Protein AF-A0A5E4M587-F1 (afdb_monomer_lite)

Radius of gyration: 18.22 Å; chains: 1; bounding box: 44×30×47 Å

Sequence (160 aa):
MSRKLKFALDQGGTFTDTYARCPNGEVRVMKLLSVDLTNYLDAPREGIRTGNWKKYATERIYSTRGFKDLLHIGNKAHPKIFDFKIMILDVCEEVFEVDCHIINFKCEKCATCEDIQILKQIDEAALKSDLVLLKAKGFNSIAVALMHYYTYVEHEFTVG

Organism: NCBI:txid506608

Foldseek 3Di:
DFDAWDWDWDQDPQWIKIWIQARVRDIDIDIDGQDDVVVDDGRVVVSVVPRPCPVRDDLEEEEAPPCQCCLVVDDPDCVPVPDPDDDRDSSHPYYHHWHWDKDWDQDPVDRPDTDIDTPGDTPLVVLVVVVVVCVVVVDDDYHYDYPPCVVPVVRVVSND

Structure (mmCIF, N/CA/C/O backbone):
data_AF-A0A5E4M587-F1
#
_entry.id   AF-A0A5E4M587-F1
#
loop_
_atom_site.group_PDB
_atom_site.id
_atom_site.type_symbol
_atom_site.label_atom_id
_atom_site.label_alt_id
_atom_site.label_comp_id
_atom_site.label_asym_id
_atom_site.label_entity_id
_atom_site.label_seq_id
_atom_site.pdbx_PDB_ins_code
_atom_site.Cartn_x
_atom_site.Cartn_y
_atom_site.Cartn_z
_atom_site.occupancy
_atom_site.B_iso_or_equiv
_atom_site.auth_seq_id
_atom_site.auth_comp_id
_atom_site.auth_asym_id
_atom_site.auth_atom_id
_atom_site.pdbx_PDB_model_num
ATOM 1 N N . MET A 1 1 ? -18.449 -8.640 7.134 1.00 42.06 1 MET A N 1
ATOM 2 C CA . MET A 1 1 ? -17.029 -8.260 6.965 1.00 42.06 1 MET A CA 1
ATOM 3 C C . MET A 1 1 ? -16.786 -7.927 5.501 1.00 42.06 1 MET A C 1
ATOM 5 O O . MET A 1 1 ? -17.022 -8.793 4.668 1.00 42.06 1 MET A O 1
ATOM 9 N N . SER A 1 2 ? -16.373 -6.697 5.182 1.00 51.41 2 SER A N 1
ATOM 10 C CA . SER A 1 2 ? -15.929 -6.338 3.825 1.00 51.41 2 SER A CA 1
ATOM 11 C C . SER A 1 2 ? -14.589 -7.029 3.553 1.00 51.41 2 SER A C 1
ATOM 13 O O . SER A 1 2 ? -13.674 -6.915 4.369 1.00 51.41 2 SER A O 1
ATOM 15 N N . ARG A 1 3 ? -14.476 -7.819 2.478 1.00 62.72 3 ARG A N 1
ATOM 16 C CA . ARG A 1 3 ? -13.205 -8.463 2.103 1.00 62.72 3 ARG A CA 1
ATOM 17 C C . ARG A 1 3 ? -12.331 -7.437 1.371 1.00 62.72 3 ARG A C 1
ATOM 19 O O . ARG A 1 3 ? -12.844 -6.655 0.586 1.00 62.72 3 ARG A O 1
ATOM 26 N N . LYS A 1 4 ? -11.018 -7.428 1.610 1.00 69.19 4 LYS A N 1
ATOM 27 C CA . LYS A 1 4 ? -10.078 -6.566 0.868 1.00 69.19 4 LYS A CA 1
ATOM 28 C C . LYS A 1 4 ? -9.912 -7.062 -0.574 1.00 69.19 4 LYS A C 1
ATOM 30 O O . LYS A 1 4 ? -9.998 -8.270 -0.813 1.00 69.19 4 LYS A O 1
ATOM 35 N N . LEU A 1 5 ? -9.643 -6.147 -1.507 1.00 71.94 5 LEU A N 1
ATOM 36 C CA . LEU A 1 5 ? -9.166 -6.490 -2.847 1.00 71.94 5 LEU A CA 1
ATOM 37 C C . LEU A 1 5 ? -7.779 -7.132 -2.712 1.00 71.94 5 LEU A C 1
ATOM 39 O O . LEU A 1 5 ? -6.909 -6.577 -2.047 1.00 71.94 5 LEU A O 1
ATOM 43 N N . LYS A 1 6 ? -7.587 -8.317 -3.293 1.00 76.19 6 LYS A N 1
ATOM 44 C CA . LYS A 1 6 ? -6.303 -9.030 -3.276 1.00 76.19 6 LYS A CA 1
ATOM 45 C C . LYS A 1 6 ? -5.833 -9.280 -4.694 1.00 76.19 6 LYS A C 1
ATOM 47 O O . LYS A 1 6 ? -6.642 -9.710 -5.515 1.00 76.19 6 LYS A O 1
ATOM 52 N N . PHE A 1 7 ? -4.542 -9.092 -4.932 1.00 77.25 7 PHE A N 1
ATOM 53 C CA . PHE A 1 7 ? -3.899 -9.389 -6.204 1.00 77.25 7 PHE A CA 1
ATOM 54 C C . PHE A 1 7 ? -2.813 -10.444 -6.035 1.00 77.25 7 PHE A C 1
ATOM 56 O O . PHE A 1 7 ? -2.150 -10.500 -5.002 1.00 77.25 7 PHE A O 1
ATOM 63 N N . ALA A 1 8 ? -2.630 -11.251 -7.070 1.00 75.75 8 ALA A N 1
ATOM 64 C CA . ALA A 1 8 ? -1.422 -12.020 -7.302 1.00 75.75 8 ALA A CA 1
ATOM 65 C C . ALA A 1 8 ? -1.028 -11.834 -8.769 1.00 75.75 8 ALA A C 1
ATOM 67 O O . ALA A 1 8 ? -1.887 -11.878 -9.654 1.00 75.75 8 ALA A O 1
ATOM 68 N N . LEU A 1 9 ? 0.255 -11.581 -9.002 1.00 79.25 9 LEU A N 1
ATOM 69 C CA . LEU A 1 9 ? 0.839 -11.411 -10.325 1.00 79.25 9 LEU A CA 1
ATOM 70 C C . LEU A 1 9 ? 1.909 -12.482 -10.482 1.00 79.25 9 LEU A C 1
ATOM 72 O O . LEU A 1 9 ? 2.776 -12.602 -9.619 1.00 79.25 9 LEU A O 1
ATOM 76 N N . ASP A 1 10 ? 1.825 -13.245 -11.562 1.00 78.50 10 ASP A N 1
ATOM 77 C CA . ASP A 1 10 ? 2.803 -14.266 -11.918 1.00 78.50 10 ASP A CA 1
ATOM 78 C C . ASP A 1 10 ? 3.355 -13.944 -13.306 1.00 78.50 10 ASP A C 1
ATOM 80 O O . ASP A 1 10 ? 2.644 -14.026 -14.309 1.00 78.50 10 ASP A O 1
ATOM 84 N N . GLN A 1 11 ? 4.604 -13.487 -13.356 1.00 79.88 11 GLN A N 1
ATOM 85 C CA . GLN A 1 11 ? 5.271 -13.125 -14.599 1.00 79.88 11 GLN A CA 1
ATOM 86 C C . GLN A 1 11 ? 6.075 -14.320 -15.117 1.00 79.88 11 GLN A C 1
ATOM 88 O O . GLN A 1 11 ? 7.153 -14.626 -14.611 1.00 79.88 11 GLN A O 1
ATOM 93 N N . GLY A 1 12 ? 5.570 -14.964 -16.168 1.00 82.31 12 GLY A N 1
ATOM 94 C CA . GLY A 1 12 ? 6.272 -16.017 -16.895 1.00 82.31 12 GLY A CA 1
ATOM 95 C C . GLY A 1 12 ? 7.073 -15.492 -18.092 1.00 82.31 12 GLY A C 1
ATOM 96 O O . GLY A 1 12 ? 7.106 -14.296 -18.385 1.00 82.31 12 GLY A O 1
ATOM 97 N N . GLY A 1 13 ? 7.700 -16.412 -18.834 1.00 81.69 13 GLY A N 1
ATOM 98 C CA . GLY A 1 13 ? 8.491 -16.072 -20.027 1.00 81.69 13 GLY A CA 1
ATOM 99 C C . GLY A 1 13 ? 7.653 -15.607 -21.226 1.00 81.69 13 GLY A C 1
ATOM 100 O O . GLY A 1 13 ? 8.059 -14.700 -21.944 1.00 81.69 13 GLY A O 1
ATOM 101 N N . THR A 1 14 ? 6.476 -16.203 -21.436 1.00 89.56 14 THR A N 1
ATOM 102 C CA . THR A 1 14 ? 5.583 -15.867 -22.564 1.00 89.56 14 THR A CA 1
ATOM 103 C C . THR A 1 14 ? 4.359 -15.079 -22.124 1.00 89.56 14 THR A C 1
ATOM 105 O O . THR A 1 14 ? 3.908 -14.192 -22.848 1.00 89.56 14 THR A O 1
ATOM 108 N N . PHE A 1 15 ? 3.822 -15.396 -20.946 1.00 90.00 15 PHE A N 1
ATOM 109 C CA . PHE A 1 15 ? 2.632 -14.751 -20.416 1.00 90.00 15 PHE A CA 1
ATOM 110 C C . PHE A 1 15 ? 2.819 -14.304 -18.972 1.00 90.00 15 PHE A C 1
ATOM 112 O O . PHE A 1 15 ? 3.500 -14.973 -18.195 1.00 90.00 15 PHE A O 1
ATOM 119 N N . THR A 1 16 ? 2.139 -13.218 -18.627 1.00 83.56 16 THR A N 1
ATOM 120 C CA . THR A 1 16 ? 1.923 -12.767 -17.258 1.00 83.56 16 THR A CA 1
ATOM 121 C C . THR A 1 16 ? 0.472 -13.026 -16.887 1.00 83.56 16 THR A C 1
ATOM 123 O O . THR A 1 16 ? -0.446 -12.550 -17.562 1.00 83.56 16 THR A O 1
ATOM 126 N N . ASP A 1 17 ? 0.261 -13.762 -15.805 1.00 85.62 17 ASP A N 1
ATOM 127 C CA . ASP A 1 17 ? -1.051 -14.038 -15.242 1.00 85.62 17 ASP A CA 1
ATOM 128 C C . ASP A 1 17 ? -1.344 -13.055 -14.104 1.00 85.62 17 ASP A C 1
ATOM 130 O O . ASP A 1 17 ? -0.524 -12.818 -13.218 1.00 85.62 17 ASP A O 1
ATOM 134 N N . THR A 1 18 ? -2.532 -12.458 -14.123 1.00 82.50 18 THR A N 1
ATOM 135 C CA . THR A 1 18 ? -3.023 -11.606 -13.035 1.00 82.50 18 THR A CA 1
ATOM 136 C C . THR A 1 18 ? -4.273 -12.230 -12.449 1.00 82.50 18 THR A C 1
ATOM 138 O O . THR A 1 18 ? -5.263 -12.443 -13.149 1.00 82.50 18 THR A O 1
ATOM 141 N N . TYR A 1 19 ? -4.237 -12.486 -11.148 1.00 86.69 19 TYR A N 1
ATOM 142 C CA . TYR A 1 19 ? -5.364 -12.938 -10.348 1.00 86.69 19 TYR A CA 1
ATOM 143 C C . TYR A 1 19 ? -5.816 -11.804 -9.432 1.00 86.69 19 TYR A C 1
ATOM 145 O O . TYR A 1 19 ? -5.014 -11.244 -8.686 1.00 86.69 19 TYR A O 1
ATOM 153 N N . ALA A 1 20 ? -7.110 -11.500 -9.438 1.00 83.38 20 ALA A N 1
ATOM 154 C CA . ALA A 1 20 ? -7.720 -10.547 -8.527 1.00 83.38 20 ALA A CA 1
ATOM 155 C C . ALA A 1 20 ? -8.914 -11.185 -7.814 1.00 83.38 20 ALA A C 1
ATOM 157 O O . ALA A 1 20 ? -9.827 -11.714 -8.449 1.00 83.38 20 ALA A O 1
ATOM 158 N N . ARG A 1 21 ? -8.941 -11.093 -6.484 1.00 83.50 21 ARG A N 1
ATOM 159 C CA . ARG A 1 21 ? -10.131 -11.391 -5.681 1.00 83.50 21 ARG A CA 1
ATOM 160 C C . ARG A 1 21 ? -10.731 -10.084 -5.194 1.00 83.50 21 ARG A C 1
ATOM 162 O O . ARG A 1 21 ? -10.148 -9.416 -4.342 1.00 83.50 21 ARG A O 1
ATOM 169 N N . CYS A 1 22 ? -11.891 -9.737 -5.730 1.00 82.44 22 CYS A N 1
ATOM 170 C CA . CYS A 1 22 ? -12.601 -8.509 -5.422 1.00 82.44 22 CYS A CA 1
ATOM 171 C C . CYS A 1 22 ? -13.296 -8.573 -4.045 1.00 82.44 22 CYS A C 1
ATOM 173 O O . CYS A 1 22 ? -13.629 -9.661 -3.558 1.00 82.44 22 CYS A O 1
ATOM 175 N N . PRO A 1 23 ? -13.571 -7.412 -3.418 1.00 79.25 23 PRO A N 1
ATOM 176 C CA . PRO A 1 23 ? -14.260 -7.322 -2.126 1.00 79.25 23 PRO A CA 1
ATOM 177 C C . PRO A 1 23 ? -15.623 -8.019 -2.050 1.00 79.25 23 PRO A C 1
ATOM 179 O O . PRO A 1 23 ? -15.996 -8.562 -1.010 1.00 79.25 23 PRO A O 1
ATOM 182 N N . ASN A 1 24 ? -16.355 -8.042 -3.164 1.00 80.00 24 ASN A N 1
ATOM 183 C CA . ASN A 1 24 ? -17.643 -8.727 -3.312 1.00 80.00 24 ASN A CA 1
ATOM 184 C C . ASN A 1 24 ? -17.508 -10.260 -3.441 1.00 80.00 24 ASN A C 1
ATOM 186 O O . ASN A 1 24 ? -18.515 -10.950 -3.557 1.00 80.00 24 ASN A O 1
ATOM 190 N N . GLY A 1 25 ? -16.286 -10.802 -3.426 1.00 82.38 25 GLY A N 1
ATOM 191 C CA . GLY A 1 25 ? -16.005 -12.225 -3.623 1.00 82.38 25 GLY A CA 1
ATOM 192 C C . GLY A 1 25 ? -15.845 -12.642 -5.086 1.00 82.38 25 GLY A C 1
ATOM 193 O O . GLY A 1 25 ? -15.485 -13.791 -5.330 1.00 82.38 25 GLY A O 1
ATOM 194 N N . GLU A 1 26 ? -16.059 -11.731 -6.039 1.00 84.31 26 GLU A N 1
ATOM 195 C CA . GLU A 1 26 ? -15.815 -11.973 -7.460 1.00 84.31 26 GLU A CA 1
ATOM 196 C C . GLU A 1 26 ? -14.323 -12.240 -7.692 1.00 84.31 26 GLU A C 1
ATOM 198 O O . GLU A 1 26 ? -13.458 -11.571 -7.122 1.00 84.31 26 GLU A O 1
ATOM 203 N N . VAL A 1 27 ? -14.017 -13.236 -8.517 1.00 86.94 27 VAL A N 1
ATOM 204 C CA . VAL A 1 27 ? -12.648 -13.557 -8.917 1.00 86.94 27 VAL A CA 1
ATOM 205 C C . VAL A 1 27 ? -12.488 -13.191 -10.379 1.00 86.94 27 VAL A C 1
ATOM 207 O O . VAL A 1 27 ? -13.318 -13.557 -11.209 1.00 86.94 27 VAL A O 1
ATOM 210 N N . ARG A 1 28 ? -11.407 -12.483 -10.691 1.00 82.00 28 ARG A N 1
ATOM 211 C CA . ARG A 1 28 ? -11.026 -12.135 -12.055 1.00 82.00 28 ARG A CA 1
ATOM 212 C C . ARG A 1 28 ? -9.631 -12.651 -12.332 1.00 82.00 28 ARG A C 1
ATOM 214 O O . ARG A 1 28 ? -8.740 -12.513 -11.499 1.00 82.00 28 ARG A O 1
ATOM 221 N N . VAL A 1 29 ? -9.466 -13.237 -13.507 1.00 86.50 29 VAL A N 1
ATOM 222 C CA . VAL A 1 29 ? -8.180 -13.722 -13.998 1.00 86.50 29 VAL A CA 1
ATOM 223 C C . VAL A 1 29 ? -7.980 -13.159 -15.392 1.00 86.50 29 VAL A C 1
ATOM 225 O O . VAL A 1 29 ? -8.917 -13.133 -16.188 1.00 86.50 29 VAL A O 1
ATOM 228 N N . MET A 1 30 ? -6.773 -12.697 -15.677 1.00 84.06 30 MET A N 1
ATOM 229 C CA . MET A 1 30 ? -6.366 -12.289 -17.015 1.00 84.06 30 MET A CA 1
ATOM 230 C C . MET A 1 30 ? -4.977 -12.821 -17.319 1.00 84.06 30 MET A C 1
ATOM 232 O O . MET A 1 30 ? -4.180 -13.056 -16.411 1.00 84.06 30 MET A O 1
ATOM 236 N N . LYS A 1 31 ? -4.707 -12.961 -18.611 1.00 90.06 31 LYS A N 1
ATOM 237 C CA . LYS A 1 31 ? -3.423 -13.382 -19.143 1.00 90.06 31 LYS A CA 1
ATOM 238 C C . LYS A 1 31 ? -2.996 -12.366 -20.195 1.00 90.06 31 LYS A C 1
ATOM 240 O O . LYS A 1 31 ? -3.750 -12.101 -21.129 1.00 90.06 31 LYS A O 1
ATOM 245 N N . LEU A 1 32 ? -1.813 -11.795 -20.021 1.00 86.31 32 LEU A N 1
ATOM 246 C CA . LEU A 1 32 ? -1.197 -10.848 -20.948 1.00 86.31 32 LEU A CA 1
ATOM 247 C C . LEU A 1 32 ? 0.067 -11.472 -21.531 1.00 86.31 32 LEU A C 1
ATOM 249 O O . LEU A 1 32 ? 0.701 -12.288 -20.866 1.00 86.31 32 LEU A O 1
ATOM 253 N N . LEU A 1 33 ? 0.457 -11.100 -22.752 1.00 91.56 33 LEU A N 1
ATOM 254 C CA . LEU A 1 33 ? 1.801 -11.418 -23.245 1.00 91.56 33 LEU A CA 1
ATOM 255 C C . LEU A 1 33 ? 2.822 -10.741 -22.326 1.00 91.56 33 LEU A C 1
ATOM 257 O O . LEU A 1 33 ? 2.678 -9.551 -22.038 1.00 91.56 33 LEU A O 1
ATOM 261 N N . SER A 1 34 ? 3.849 -11.472 -21.884 1.00 87.12 34 SER A N 1
ATOM 262 C CA . SER A 1 34 ? 4.884 -10.927 -20.989 1.00 87.12 34 SER A CA 1
ATOM 263 C C . SER A 1 34 ? 5.618 -9.743 -21.613 1.00 87.12 34 SER A C 1
ATOM 265 O O . SER A 1 34 ? 6.061 -8.845 -20.899 1.00 87.12 34 SER A O 1
ATOM 267 N N . VAL A 1 35 ? 5.730 -9.736 -22.945 1.00 88.00 35 VAL A N 1
ATOM 268 C CA . VAL A 1 35 ? 6.344 -8.662 -23.725 1.00 88.00 35 VAL A CA 1
ATOM 269 C C . VAL A 1 35 ? 5.450 -8.339 -24.919 1.00 88.00 35 VAL A C 1
ATOM 271 O O . VAL A 1 35 ? 5.340 -9.131 -25.850 1.00 88.00 35 VAL A O 1
ATOM 274 N N . ASP A 1 36 ? 4.840 -7.157 -24.893 1.00 87.31 36 ASP A N 1
ATOM 275 C CA . ASP A 1 36 ? 4.108 -6.570 -26.018 1.00 87.31 36 ASP A CA 1
ATOM 276 C C . ASP A 1 36 ? 4.255 -5.042 -25.979 1.00 87.31 36 ASP A C 1
ATOM 278 O O . ASP A 1 36 ? 3.357 -4.293 -25.590 1.00 87.31 36 ASP A O 1
ATOM 282 N N . LEU A 1 37 ? 5.447 -4.584 -26.366 1.00 87.25 37 LEU A N 1
ATOM 283 C CA . LEU A 1 37 ? 5.839 -3.173 -26.297 1.00 87.25 37 LEU A CA 1
ATOM 284 C C . LEU A 1 37 ? 5.013 -2.259 -27.216 1.00 87.25 37 LEU A C 1
ATOM 286 O O . LEU A 1 37 ? 5.104 -1.039 -27.088 1.00 87.25 37 LEU A O 1
ATOM 290 N N . THR A 1 38 ? 4.239 -2.823 -28.148 1.00 88.75 38 THR A N 1
ATOM 291 C CA . THR A 1 38 ? 3.337 -2.059 -29.016 1.00 88.75 38 THR A CA 1
ATOM 292 C C . THR A 1 38 ? 2.083 -1.626 -28.263 1.00 88.75 38 THR A C 1
ATOM 294 O O . THR A 1 38 ? 1.574 -0.536 -28.518 1.00 88.75 38 THR A O 1
ATOM 297 N N . ASN A 1 39 ? 1.611 -2.445 -27.319 1.00 83.25 39 ASN A N 1
ATOM 298 C CA . ASN A 1 39 ? 0.373 -2.194 -26.586 1.00 83.25 39 ASN A CA 1
ATOM 299 C C . ASN A 1 39 ? 0.612 -1.663 -25.163 1.00 83.25 39 ASN A C 1
ATOM 301 O O . ASN A 1 39 ? -0.168 -0.837 -24.688 1.00 83.25 39 ASN A O 1
ATOM 305 N N . TYR A 1 40 ? 1.677 -2.093 -24.478 1.00 78.81 40 TYR A N 1
ATOM 306 C CA . TYR A 1 40 ? 1.966 -1.683 -23.100 1.00 78.81 40 TYR A CA 1
ATOM 307 C C . TYR A 1 40 ? 3.448 -1.831 -22.725 1.00 78.81 40 TYR A C 1
ATOM 309 O O . TYR A 1 40 ? 4.186 -2.647 -23.267 1.00 78.81 40 TYR A O 1
ATOM 317 N N . LEU A 1 41 ? 3.901 -1.026 -21.757 1.00 74.00 41 LEU A N 1
ATOM 318 C CA . LEU A 1 41 ? 5.308 -1.003 -21.329 1.00 74.00 41 LEU A CA 1
ATOM 319 C C . LEU A 1 41 ? 5.696 -2.185 -20.430 1.00 74.00 41 LEU A C 1
ATOM 321 O O . LEU A 1 41 ? 6.861 -2.570 -20.410 1.00 74.00 41 LEU A O 1
ATOM 325 N N . ASP A 1 42 ? 4.750 -2.715 -19.653 1.00 79.81 42 ASP A N 1
ATOM 326 C CA . ASP A 1 42 ? 4.999 -3.735 -18.632 1.00 79.81 42 ASP A CA 1
ATOM 327 C C . ASP A 1 42 ? 3.728 -4.554 -18.368 1.00 79.81 42 ASP A C 1
ATOM 329 O O . ASP A 1 42 ? 2.684 -3.989 -18.037 1.00 79.81 42 ASP A O 1
ATOM 333 N N . ALA A 1 43 ? 3.809 -5.878 -18.526 1.00 75.31 43 ALA A N 1
ATOM 334 C CA . ALA A 1 43 ? 2.653 -6.767 -18.424 1.00 75.31 43 ALA A CA 1
ATOM 335 C C . ALA A 1 43 ? 2.045 -6.840 -17.005 1.00 75.31 43 ALA A C 1
ATOM 337 O O . ALA A 1 43 ? 0.822 -6.773 -16.905 1.00 75.31 43 ALA A O 1
ATOM 338 N N . PRO A 1 44 ? 2.815 -6.917 -15.898 1.00 74.75 44 PRO A N 1
ATOM 339 C CA . PRO A 1 44 ? 2.256 -6.826 -14.543 1.00 74.75 44 PRO A CA 1
ATOM 340 C C . PRO A 1 44 ? 1.466 -5.533 -14.285 1.00 74.75 44 PRO A C 1
ATOM 342 O O . PRO A 1 44 ? 0.342 -5.572 -13.776 1.00 74.75 44 PRO A O 1
ATOM 345 N N . ARG A 1 45 ? 2.023 -4.376 -14.668 1.00 75.00 45 ARG A N 1
ATOM 346 C CA . ARG A 1 45 ? 1.350 -3.075 -14.527 1.00 75.00 45 ARG A CA 1
ATOM 347 C C . ARG A 1 45 ? 0.125 -2.960 -15.417 1.00 75.00 45 ARG A C 1
ATOM 349 O O . ARG A 1 45 ? -0.908 -2.475 -14.958 1.00 75.00 45 ARG A O 1
ATOM 356 N N . GLU A 1 46 ? 0.223 -3.396 -16.669 1.00 81.31 46 GLU A N 1
ATOM 357 C CA . GLU A 1 46 ? -0.922 -3.418 -17.580 1.00 81.31 46 GLU A CA 1
ATOM 358 C C . GLU A 1 46 ? -2.025 -4.331 -17.057 1.00 81.31 46 GLU A C 1
ATOM 360 O O . GLU A 1 46 ? -3.208 -3.978 -17.133 1.00 81.31 46 GLU A O 1
ATOM 365 N N . GLY A 1 47 ? -1.595 -5.439 -16.446 1.00 77.94 47 GLY A N 1
ATOM 366 C CA . GLY A 1 47 ? -2.384 -6.335 -15.630 1.00 77.94 47 GLY A CA 1
ATOM 367 C C . GLY A 1 47 ? -3.266 -5.512 -14.722 1.00 77.94 47 GLY A C 1
ATOM 368 O O . GLY A 1 47 ? -4.450 -5.436 -15.010 1.00 77.94 47 GLY A O 1
ATOM 369 N N . ILE A 1 48 ? -2.664 -4.792 -13.758 1.00 76.62 48 ILE A N 1
ATOM 370 C CA . ILE A 1 48 ? -3.303 -3.877 -12.781 1.00 76.62 48 ILE A CA 1
ATOM 371 C C . ILE A 1 48 ? -4.094 -2.714 -13.427 1.00 76.62 48 ILE A C 1
ATOM 373 O O . ILE A 1 48 ? -5.082 -2.242 -12.860 1.00 76.62 48 ILE A O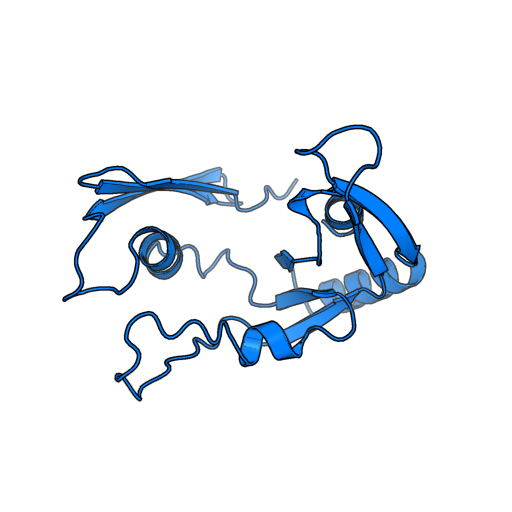 1
ATOM 377 N N . ARG A 1 49 ? -3.741 -2.239 -14.617 1.00 75.44 49 ARG A N 1
ATOM 378 C CA . ARG A 1 49 ? -4.428 -1.094 -15.231 1.00 75.44 49 ARG A CA 1
ATOM 379 C C . ARG A 1 49 ? -5.779 -1.464 -15.849 1.00 75.44 49 ARG A C 1
ATOM 381 O O . ARG A 1 49 ? -6.722 -0.674 -15.769 1.00 75.44 49 ARG A O 1
ATOM 388 N N . THR A 1 50 ? -5.876 -2.633 -16.482 1.00 74.75 50 THR A N 1
ATOM 389 C CA . THR A 1 50 ? -6.968 -2.949 -17.423 1.00 74.75 50 THR A CA 1
ATOM 390 C C . THR A 1 50 ? -8.106 -3.778 -16.847 1.00 74.75 50 THR A C 1
ATOM 392 O O . THR A 1 50 ? -9.218 -3.731 -17.372 1.00 74.75 50 THR A O 1
ATOM 395 N N . GLY A 1 51 ? -7.905 -4.520 -15.758 1.00 66.56 51 GLY A N 1
ATOM 396 C CA . GLY A 1 51 ? -8.864 -5.563 -15.368 1.00 66.56 51 GLY A CA 1
ATOM 397 C C . GLY A 1 51 ? -10.130 -5.121 -14.649 1.00 66.56 51 GLY A C 1
ATOM 398 O O . GLY A 1 51 ? -10.778 -5.927 -13.976 1.00 66.56 51 GLY A O 1
ATOM 399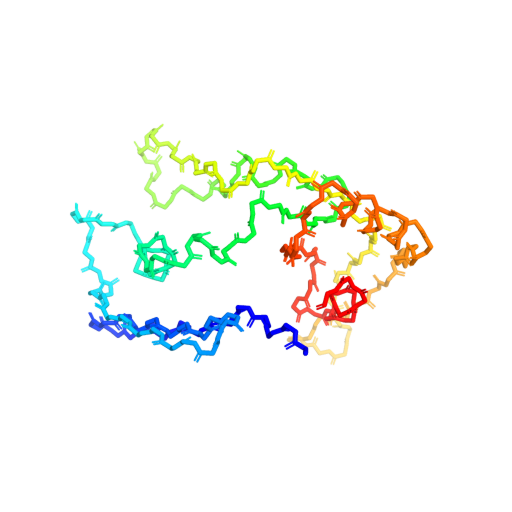 N N . ASN A 1 52 ? -10.553 -3.871 -14.848 1.00 66.44 52 ASN A N 1
ATOM 400 C CA . ASN A 1 52 ? -11.860 -3.380 -14.412 1.00 66.44 52 ASN A CA 1
ATOM 401 C C . ASN A 1 52 ? -12.126 -3.556 -12.900 1.00 66.44 52 ASN A C 1
ATOM 403 O O . ASN A 1 52 ? -13.273 -3.654 -12.461 1.00 66.44 52 ASN A O 1
ATOM 407 N N . TRP A 1 53 ? -11.073 -3.556 -12.081 1.00 69.75 53 TRP A N 1
ATOM 408 C CA . TRP A 1 53 ? -11.159 -3.430 -10.621 1.00 69.75 53 TRP A CA 1
ATOM 409 C C . TRP A 1 53 ? -10.918 -2.001 -10.152 1.00 69.75 53 TRP A C 1
ATOM 411 O O . TRP A 1 53 ? -10.897 -1.790 -8.950 1.00 69.75 53 TRP A O 1
ATOM 421 N N . LYS A 1 54 ? -10.779 -1.012 -11.049 1.00 61.22 54 LYS A N 1
ATOM 422 C CA . LYS A 1 54 ? -10.730 0.408 -10.653 1.00 61.22 54 LYS A CA 1
ATOM 423 C C . LYS A 1 54 ? -11.909 0.791 -9.752 1.00 61.22 54 LYS A C 1
ATOM 425 O O . LYS A 1 54 ? -11.710 1.471 -8.763 1.00 61.22 54 LYS A O 1
ATOM 430 N N . LYS A 1 55 ? -13.098 0.225 -10.002 1.00 66.00 55 LYS A N 1
ATOM 431 C CA . LYS A 1 55 ? -14.287 0.371 -9.137 1.00 66.00 55 LYS A CA 1
ATOM 432 C C . LYS A 1 55 ? -14.132 -0.186 -7.709 1.00 66.00 55 LYS A C 1
ATOM 434 O O . LYS A 1 55 ? -14.980 0.066 -6.863 1.00 66.00 55 LYS A O 1
ATOM 439 N N . TYR A 1 56 ? -13.100 -0.992 -7.464 1.00 65.00 56 TYR A N 1
ATOM 440 C CA . TYR A 1 56 ? -12.716 -1.529 -6.155 1.00 65.00 56 TYR A CA 1
ATOM 441 C C . TYR A 1 56 ? -11.351 -1.008 -5.686 1.00 65.00 56 TYR A C 1
ATOM 443 O O . TYR A 1 56 ? -10.929 -1.345 -4.580 1.00 65.00 56 TYR A O 1
ATOM 451 N N . ALA A 1 57 ? -10.631 -0.285 -6.546 1.00 60.19 57 ALA A N 1
ATOM 452 C CA . ALA A 1 57 ? -9.311 0.234 -6.259 1.00 60.19 57 ALA A CA 1
ATOM 453 C C . ALA A 1 57 ? -9.464 1.513 -5.449 1.00 60.19 57 ALA A C 1
ATOM 455 O O . ALA A 1 57 ? -10.387 2.298 -5.657 1.00 60.19 57 ALA A O 1
ATOM 456 N N . THR A 1 58 ? -8.549 1.712 -4.514 1.00 59.19 58 THR A N 1
ATOM 457 C CA . THR A 1 58 ? -8.534 2.932 -3.731 1.00 59.19 58 THR A CA 1
ATOM 458 C C . THR A 1 58 ? -7.834 4.045 -4.503 1.00 59.19 58 THR A C 1
ATOM 460 O O . THR A 1 58 ? -6.694 3.879 -4.915 1.00 59.19 58 THR A O 1
ATOM 463 N N . GLU A 1 59 ? -8.474 5.206 -4.607 1.00 63.34 59 GLU A N 1
ATOM 464 C CA . GLU A 1 59 ? -7.906 6.445 -5.174 1.00 63.34 59 GLU A CA 1
ATOM 465 C C . GLU A 1 59 ? -6.993 7.218 -4.196 1.00 63.34 59 GLU A C 1
ATOM 467 O O . GLU A 1 59 ? -6.605 8.356 -4.461 1.00 63.34 59 GLU A O 1
ATOM 472 N N . ARG A 1 60 ? -6.698 6.631 -3.028 1.00 70.12 60 ARG A N 1
ATOM 473 C CA . ARG A 1 60 ? -6.099 7.295 -1.864 1.00 70.12 60 ARG A CA 1
ATOM 474 C C . ARG A 1 60 ? -5.037 6.416 -1.215 1.00 70.12 60 ARG A C 1
ATOM 476 O O . ARG A 1 60 ? -5.310 5.263 -0.881 1.00 70.12 60 ARG A O 1
ATOM 483 N N . ILE A 1 61 ? -3.843 6.959 -1.008 1.00 74.50 61 ILE A N 1
ATOM 484 C CA . ILE A 1 61 ? -2.706 6.226 -0.432 1.00 74.50 61 ILE A CA 1
ATOM 485 C C . ILE A 1 61 ? -2.277 6.864 0.888 1.00 74.50 61 ILE A C 1
ATOM 487 O O . ILE A 1 61 ? -2.163 8.083 0.977 1.00 74.50 61 ILE A O 1
ATOM 491 N N . TYR A 1 62 ? -1.993 6.036 1.891 1.00 77.38 62 TYR A N 1
ATOM 492 C CA . TYR A 1 62 ? -1.145 6.394 3.022 1.00 77.38 62 TYR A CA 1
ATOM 493 C C . TYR A 1 62 ? 0.313 6.074 2.692 1.00 77.38 62 TYR A C 1
ATOM 495 O O . TYR A 1 62 ? 0.649 4.924 2.410 1.00 77.38 62 TYR A O 1
ATOM 503 N N . SER A 1 63 ? 1.163 7.096 2.736 1.00 82.00 63 SER A N 1
ATOM 504 C CA . SER A 1 63 ? 2.611 7.011 2.534 1.00 82.00 63 SER A CA 1
ATOM 505 C C . SER A 1 63 ? 3.356 7.420 3.803 1.00 82.00 63 SER A C 1
ATOM 507 O O . SER A 1 63 ? 2.785 8.044 4.693 1.00 82.00 63 SER A O 1
ATOM 509 N N . THR A 1 64 ? 4.646 7.116 3.904 1.00 78.31 64 THR A N 1
ATOM 510 C CA . THR A 1 64 ? 5.501 7.678 4.960 1.00 78.31 64 THR A CA 1
ATOM 511 C C . THR A 1 64 ? 5.590 9.205 4.831 1.00 78.31 64 THR A C 1
ATOM 513 O O . THR A 1 64 ? 5.685 9.729 3.717 1.00 78.31 64 THR A O 1
ATOM 516 N N . ARG A 1 65 ? 5.574 9.929 5.959 1.00 82.25 65 ARG A N 1
ATOM 517 C CA . ARG A 1 65 ? 5.723 11.393 5.984 1.00 82.25 65 ARG A CA 1
ATOM 518 C C . ARG A 1 65 ? 7.015 11.846 5.303 1.00 82.25 65 ARG A C 1
ATOM 520 O O . ARG A 1 65 ? 8.089 11.331 5.601 1.00 82.25 65 ARG A O 1
ATOM 527 N N . GLY A 1 66 ? 6.899 12.834 4.415 1.00 78.44 66 GLY A N 1
ATOM 528 C CA . GLY A 1 66 ? 7.997 13.353 3.597 1.00 78.44 66 GLY A CA 1
ATOM 529 C C . GLY A 1 66 ? 8.179 12.625 2.262 1.00 78.44 66 GLY A C 1
ATOM 530 O O . GLY A 1 66 ? 9.057 12.999 1.490 1.00 78.44 66 GLY A O 1
ATOM 531 N N . PHE A 1 67 ? 7.354 11.612 1.971 1.00 76.44 67 PHE A N 1
ATOM 532 C CA . PHE A 1 67 ? 7.423 10.818 0.739 1.00 76.44 67 PHE A CA 1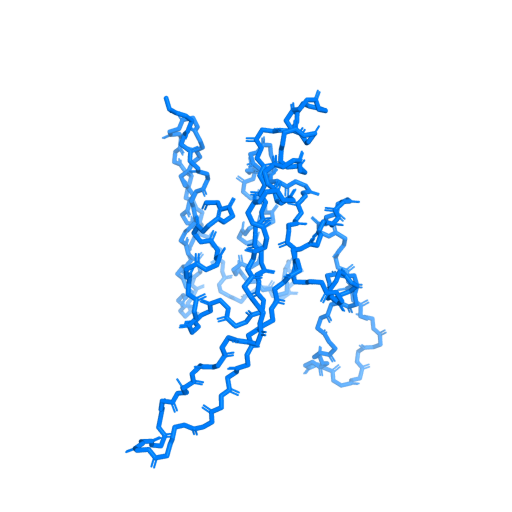
ATOM 533 C C . PHE A 1 67 ? 6.171 10.940 -0.139 1.00 76.44 67 PHE A C 1
ATOM 535 O O . PHE A 1 67 ? 6.097 10.287 -1.179 1.00 76.44 67 PHE A O 1
ATOM 542 N N . LYS A 1 68 ? 5.205 11.798 0.215 1.00 73.00 68 LYS A N 1
ATOM 543 C CA . LYS A 1 68 ? 3.998 12.046 -0.592 1.00 73.00 68 LYS A CA 1
ATOM 544 C C . LYS A 1 68 ? 4.288 12.380 -2.060 1.00 73.00 68 LYS A C 1
ATOM 546 O O . LYS A 1 68 ? 3.587 11.906 -2.957 1.00 73.00 68 LYS A O 1
ATOM 551 N N . ASP A 1 69 ? 5.331 13.161 -2.312 1.00 66.62 69 ASP A N 1
ATOM 552 C CA . ASP A 1 69 ? 5.687 13.584 -3.666 1.00 66.62 69 ASP A CA 1
ATOM 553 C C . ASP A 1 69 ? 6.292 12.448 -4.495 1.00 66.62 69 ASP A C 1
ATOM 555 O O . ASP A 1 69 ? 6.281 12.518 -5.718 1.00 66.62 69 ASP A O 1
ATOM 559 N N . LEU A 1 70 ? 6.767 11.363 -3.873 1.00 63.03 70 LEU A N 1
ATOM 560 C CA . LEU A 1 70 ? 7.401 10.244 -4.576 1.00 63.03 70 LEU A CA 1
ATOM 561 C C . LEU A 1 70 ? 6.421 9.540 -5.529 1.00 63.03 70 LEU A C 1
ATOM 563 O O . LEU A 1 70 ? 6.814 9.098 -6.608 1.00 63.03 70 LEU A O 1
ATOM 567 N N . LEU A 1 71 ? 5.132 9.529 -5.179 1.00 63.56 71 LEU A N 1
ATOM 568 C CA . LEU A 1 71 ? 4.057 9.012 -6.030 1.00 63.56 71 LEU A CA 1
ATOM 569 C C . LEU A 1 71 ? 3.818 9.875 -7.282 1.00 63.56 71 LEU A C 1
ATOM 571 O O . LEU A 1 71 ? 3.406 9.338 -8.305 1.00 63.56 71 LEU A O 1
ATOM 575 N N . HIS A 1 72 ? 4.133 11.174 -7.220 1.00 59.97 72 HIS A N 1
ATOM 576 C CA . HIS A 1 72 ? 4.010 12.120 -8.337 1.00 59.97 72 HIS A CA 1
ATOM 577 C C . HIS A 1 72 ? 5.328 12.325 -9.094 1.00 59.97 72 HIS A C 1
ATOM 579 O O . HIS A 1 72 ? 5.317 12.678 -10.263 1.00 59.97 72 HIS A O 1
ATOM 585 N N . ILE A 1 73 ? 6.482 12.128 -8.455 1.00 60.81 73 ILE A N 1
ATOM 586 C CA . ILE A 1 73 ? 7.803 12.201 -9.100 1.00 60.81 73 ILE A CA 1
ATOM 587 C C . ILE A 1 73 ? 8.060 10.924 -9.914 1.00 60.81 73 ILE A C 1
ATOM 589 O O . ILE A 1 73 ? 8.742 10.965 -10.940 1.00 60.81 73 ILE A O 1
ATOM 593 N N . GLY A 1 74 ? 7.503 9.793 -9.471 1.00 55.72 74 GLY A N 1
ATOM 594 C CA . GLY A 1 74 ? 7.712 8.489 -10.085 1.00 55.72 74 GLY A CA 1
ATOM 595 C C . GLY A 1 74 ? 9.150 7.985 -9.929 1.00 55.72 74 GLY A C 1
ATOM 596 O O . GLY A 1 74 ? 9.980 8.550 -9.216 1.00 55.72 74 GLY A O 1
ATOM 597 N N . ASN A 1 75 ? 9.465 6.882 -10.607 1.00 54.12 75 ASN A N 1
ATOM 598 C CA . ASN A 1 75 ? 10.830 6.371 -10.657 1.00 54.12 75 ASN A CA 1
ATOM 599 C C . ASN A 1 75 ? 11.582 7.058 -11.806 1.00 54.12 75 ASN A C 1
ATOM 601 O O . ASN A 1 75 ? 11.197 6.912 -12.964 1.00 54.12 75 ASN A O 1
ATOM 605 N N . LYS A 1 76 ? 12.686 7.751 -11.498 1.00 50.81 76 LYS A N 1
ATOM 606 C CA . LYS A 1 76 ? 13.589 8.352 -12.500 1.00 50.81 76 LYS A CA 1
ATOM 607 C C . LYS A 1 76 ? 14.400 7.321 -13.297 1.00 50.81 76 LYS A C 1
ATOM 609 O O . LYS A 1 76 ? 15.300 7.704 -14.043 1.00 50.81 76 LYS A O 1
ATOM 614 N N . ALA A 1 77 ? 14.128 6.026 -13.133 1.00 52.22 77 ALA A N 1
ATOM 615 C CA . ALA A 1 77 ? 14.696 4.982 -13.965 1.00 52.22 77 ALA A CA 1
ATOM 616 C C . ALA A 1 77 ? 14.441 5.322 -15.437 1.00 52.22 77 ALA A C 1
ATOM 618 O O . ALA A 1 77 ? 13.301 5.372 -15.895 1.00 52.22 77 ALA A O 1
AT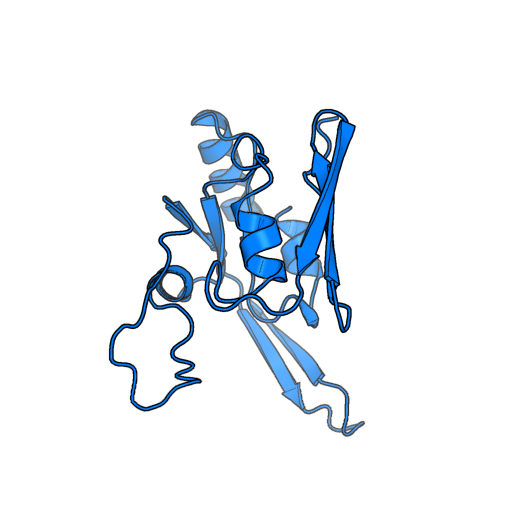OM 619 N N . HIS A 1 78 ? 15.535 5.547 -16.161 1.00 53.84 78 HIS A N 1
ATOM 620 C CA . HIS A 1 78 ? 15.551 5.869 -17.579 1.00 53.84 78 HIS A CA 1
ATOM 621 C C . HIS A 1 78 ? 16.080 4.644 -18.345 1.00 53.84 78 HIS A C 1
ATOM 623 O O . HIS A 1 78 ? 17.204 4.665 -18.848 1.00 53.84 78 HIS A O 1
ATOM 629 N N . PRO A 1 79 ? 15.320 3.529 -18.411 1.00 57.56 79 PRO A N 1
ATOM 630 C CA . PRO A 1 79 ? 15.792 2.288 -19.030 1.00 57.56 79 PRO A CA 1
ATOM 631 C C . PRO A 1 79 ? 16.154 2.471 -20.513 1.00 57.56 79 PRO A C 1
ATOM 633 O O . PRO A 1 79 ? 16.926 1.689 -21.060 1.00 57.56 79 PRO A O 1
ATOM 636 N N . LYS A 1 80 ? 15.654 3.536 -21.155 1.00 57.12 80 LYS A N 1
ATOM 637 C CA . LYS A 1 80 ? 16.116 4.035 -22.453 1.00 57.12 80 LYS A CA 1
ATOM 638 C C . LYS A 1 80 ? 16.663 5.449 -22.277 1.00 57.12 80 LYS A C 1
ATOM 640 O O . LYS A 1 80 ? 15.909 6.410 -22.310 1.00 57.12 80 LYS A O 1
ATOM 645 N N . ILE A 1 81 ? 17.972 5.583 -22.070 1.00 53.41 81 ILE A N 1
ATOM 646 C CA . ILE A 1 81 ? 18.678 6.838 -21.718 1.00 53.41 81 ILE A CA 1
ATOM 647 C C . ILE A 1 81 ? 18.374 8.026 -22.660 1.00 53.41 81 ILE A C 1
ATOM 649 O O . ILE A 1 81 ? 18.462 9.172 -22.237 1.00 53.41 81 ILE A O 1
ATOM 653 N N . PHE A 1 82 ? 17.963 7.771 -23.906 1.00 57.25 82 PHE A N 1
ATOM 654 C CA . PHE A 1 82 ? 17.694 8.801 -24.921 1.00 57.25 82 PHE A CA 1
ATOM 655 C C . PHE A 1 82 ? 16.208 9.144 -25.122 1.00 57.25 82 PHE A C 1
ATOM 657 O O . PHE A 1 82 ? 15.877 9.939 -25.999 1.00 57.25 82 PHE A O 1
ATOM 664 N N . ASP A 1 83 ? 15.303 8.541 -24.351 1.00 47.12 83 ASP A N 1
ATOM 665 C CA . ASP A 1 83 ? 13.859 8.706 -24.529 1.00 47.12 83 ASP A CA 1
ATOM 666 C C . ASP A 1 83 ? 13.316 9.817 -23.610 1.00 47.12 83 ASP A C 1
ATOM 668 O O . ASP A 1 83 ? 12.992 9.581 -22.453 1.00 47.12 83 ASP A O 1
ATOM 672 N N . PHE A 1 84 ? 13.251 11.058 -24.102 1.00 47.66 84 PHE A N 1
ATOM 673 C CA . PHE A 1 84 ? 12.914 12.259 -23.309 1.00 47.66 84 PHE A CA 1
ATOM 674 C C . PHE A 1 84 ? 11.470 12.306 -22.772 1.00 47.66 84 PHE A C 1
ATOM 676 O O . PHE A 1 84 ? 11.089 13.257 -22.085 1.00 47.66 84 PHE A O 1
ATOM 683 N N . LYS A 1 85 ? 10.638 11.312 -23.095 1.00 39.31 85 LYS A N 1
ATOM 684 C CA . LYS A 1 85 ? 9.223 11.275 -22.725 1.00 39.31 85 LYS A CA 1
ATOM 685 C C . LYS A 1 85 ? 9.019 10.426 -21.469 1.00 39.31 85 LYS A C 1
ATOM 687 O O . LYS A 1 85 ? 8.593 9.277 -21.533 1.00 39.31 85 LYS A O 1
ATOM 692 N N . ILE A 1 86 ? 9.300 11.016 -20.309 1.00 43.00 86 ILE A N 1
ATOM 693 C CA . ILE A 1 86 ? 8.993 10.401 -19.013 1.00 43.00 86 ILE A CA 1
ATOM 694 C C . ILE A 1 86 ? 7.480 10.521 -18.778 1.00 43.00 86 ILE A C 1
ATOM 696 O O . ILE A 1 86 ? 6.972 11.608 -18.513 1.00 43.00 86 ILE A O 1
ATOM 700 N N . MET A 1 87 ? 6.743 9.413 -18.911 1.00 39.75 87 MET A N 1
ATOM 701 C CA . MET A 1 87 ? 5.323 9.360 -18.550 1.00 39.75 87 MET A CA 1
ATOM 702 C C . MET A 1 87 ? 5.182 8.971 -17.081 1.00 39.75 87 MET A C 1
ATOM 704 O O . MET A 1 87 ? 5.371 7.813 -16.713 1.00 39.75 87 MET A O 1
ATOM 708 N N . ILE A 1 88 ? 4.835 9.950 -16.254 1.00 44.59 88 ILE A N 1
ATOM 709 C CA . ILE A 1 88 ? 4.386 9.730 -14.883 1.00 44.59 88 ILE A CA 1
ATOM 710 C C . ILE A 1 88 ? 2.877 9.505 -14.954 1.00 44.59 88 ILE A C 1
ATOM 712 O O . ILE A 1 88 ? 2.152 10.289 -15.566 1.00 44.59 88 ILE A O 1
ATOM 716 N N . LEU A 1 89 ? 2.412 8.396 -14.388 1.00 42.22 89 LEU A N 1
ATOM 717 C CA . LEU A 1 89 ? 0.990 8.096 -14.310 1.00 42.22 89 LEU A CA 1
ATOM 718 C C . LEU A 1 89 ? 0.443 8.752 -13.033 1.00 42.22 89 LEU A C 1
ATOM 720 O O . LEU A 1 89 ? 0.950 8.455 -11.956 1.00 42.22 89 LEU A O 1
ATOM 724 N N . ASP A 1 90 ? -0.581 9.601 -13.136 1.00 47.56 90 ASP A N 1
ATOM 725 C CA . ASP A 1 90 ? -1.343 10.068 -11.968 1.00 47.56 90 ASP A CA 1
ATOM 726 C C . ASP A 1 90 ? -2.145 8.882 -11.416 1.00 47.56 90 ASP A C 1
ATOM 728 O O . ASP A 1 90 ? -3.206 8.524 -11.933 1.00 47.56 90 ASP A O 1
ATOM 732 N N . VAL A 1 91 ? -1.580 8.178 -10.430 1.00 54.66 91 VAL A N 1
ATOM 733 C CA . VAL A 1 91 ? -2.187 6.950 -9.884 1.00 54.66 91 VAL A CA 1
ATOM 734 C C . VAL A 1 91 ? -3.135 7.248 -8.720 1.00 54.66 91 VAL A C 1
ATOM 736 O O . VAL A 1 91 ? -3.980 6.411 -8.407 1.00 54.66 91 VAL A O 1
ATOM 739 N N . CYS A 1 92 ? -3.022 8.411 -8.070 1.00 60.50 92 CYS A N 1
ATOM 740 C CA . CYS A 1 92 ? -3.802 8.755 -6.880 1.00 60.50 92 CYS A CA 1
ATOM 741 C C . CYS A 1 92 ? -4.200 10.226 -6.857 1.00 60.50 92 CYS A C 1
ATOM 743 O O . CYS A 1 92 ? -3.382 11.093 -7.136 1.00 60.50 92 CYS A O 1
ATOM 745 N N . GLU A 1 93 ? -5.443 10.489 -6.457 1.00 61.47 93 GLU A N 1
ATOM 746 C CA . GLU A 1 93 ? -5.962 11.852 -6.312 1.00 61.47 93 GLU A CA 1
ATOM 747 C C . GLU A 1 93 ? -5.559 12.471 -4.968 1.00 61.47 93 GLU A C 1
ATOM 749 O O . GLU A 1 93 ? -5.398 13.684 -4.854 1.00 61.47 93 GLU A O 1
ATOM 754 N N . GLU A 1 94 ? -5.387 11.643 -3.930 1.00 71.94 94 GLU A N 1
ATOM 755 C CA . GLU A 1 94 ? -5.124 12.120 -2.574 1.00 71.94 94 GLU A CA 1
ATOM 756 C C . GLU A 1 94 ? -4.122 11.214 -1.848 1.00 71.94 94 GLU A C 1
ATOM 758 O O . GLU A 1 94 ? -4.302 10.000 -1.741 1.00 71.94 94 GLU A O 1
ATOM 763 N N . VAL A 1 95 ? -3.058 11.815 -1.319 1.00 76.06 95 VAL A N 1
ATOM 764 C CA . VAL A 1 95 ? -2.036 11.113 -0.534 1.00 76.06 95 VAL A CA 1
ATOM 765 C C . VAL A 1 95 ? -2.028 11.677 0.880 1.00 76.06 95 VAL A C 1
ATOM 767 O O . VAL A 1 95 ? -1.848 12.889 1.074 1.00 76.06 95 VAL A O 1
ATOM 770 N N . PHE A 1 96 ? -2.213 10.778 1.839 1.00 82.31 96 PHE A N 1
ATOM 771 C CA . PHE A 1 96 ? -2.109 11.000 3.275 1.00 82.31 96 PHE A CA 1
ATOM 772 C C . PHE A 1 96 ? -0.764 10.480 3.766 1.00 82.31 96 PHE A C 1
ATOM 774 O O . PHE A 1 96 ? -0.174 9.581 3.167 1.00 82.31 96 PHE A O 1
ATOM 781 N N . GLU A 1 97 ? -0.264 11.046 4.856 1.00 84.31 97 GLU A N 1
ATOM 782 C CA . GLU A 1 97 ? 1.054 10.704 5.372 1.00 84.31 97 GLU A CA 1
ATOM 783 C C . GLU A 1 97 ? 0.970 10.158 6.794 1.00 84.31 97 GLU A C 1
ATOM 785 O O . GLU A 1 97 ? 0.406 10.799 7.679 1.00 84.31 97 GLU A O 1
ATOM 790 N N . VAL A 1 98 ? 1.578 8.994 7.017 1.00 87.00 98 VAL A N 1
ATOM 791 C CA . VAL A 1 98 ? 1.812 8.427 8.344 1.00 87.00 98 VAL A CA 1
ATOM 792 C C . VAL A 1 98 ? 3.198 8.846 8.812 1.00 87.00 98 VAL A C 1
ATOM 794 O O . VAL A 1 98 ? 4.204 8.652 8.128 1.00 87.00 98 VAL A O 1
ATOM 797 N N . ASP A 1 99 ? 3.254 9.428 10.001 1.00 86.69 99 ASP A N 1
ATOM 798 C CA . ASP A 1 99 ? 4.487 9.901 10.618 1.00 86.69 99 ASP A CA 1
ATOM 799 C C . ASP A 1 99 ? 5.226 8.758 11.327 1.00 86.69 99 ASP A C 1
ATOM 801 O O . ASP A 1 99 ? 5.223 8.652 12.552 1.00 86.69 99 ASP A O 1
ATOM 805 N N . CYS A 1 100 ? 5.841 7.883 10.535 1.00 85.50 100 CYS A N 1
ATOM 806 C CA . CYS A 1 100 ? 6.695 6.790 10.988 1.00 85.50 100 CYS A CA 1
ATOM 807 C C . CYS A 1 100 ? 8.085 6.908 10.360 1.00 85.50 100 CYS A C 1
ATOM 809 O O . CYS A 1 100 ? 8.243 7.475 9.281 1.00 85.50 100 CYS A O 1
ATOM 811 N N . HIS A 1 101 ? 9.108 6.369 11.020 1.00 86.44 101 HIS A N 1
ATOM 812 C CA . HIS A 1 101 ? 10.464 6.378 10.475 1.00 86.44 101 HIS A CA 1
ATOM 813 C C . HIS A 1 101 ? 11.173 5.083 10.846 1.00 86.44 101 HIS A C 1
ATOM 815 O O . HIS A 1 101 ? 11.432 4.804 12.019 1.00 86.44 101 HIS A O 1
ATOM 821 N N . ILE A 1 102 ? 11.482 4.306 9.815 1.00 85.56 102 ILE A N 1
ATOM 822 C CA . ILE A 1 102 ? 12.231 3.059 9.885 1.00 85.56 102 ILE A CA 1
ATOM 823 C C . ILE A 1 102 ? 13.473 3.231 9.025 1.00 85.56 102 ILE A C 1
ATOM 825 O O . ILE A 1 102 ? 13.387 3.806 7.942 1.00 85.56 102 ILE A O 1
ATOM 829 N N . ILE A 1 103 ? 14.607 2.729 9.501 1.00 85.81 103 ILE A N 1
ATOM 830 C CA . ILE A 1 103 ? 15.816 2.604 8.693 1.00 85.81 103 ILE A CA 1
ATOM 831 C C . ILE A 1 103 ? 16.245 1.141 8.639 1.00 85.81 103 ILE A C 1
ATOM 833 O O . ILE A 1 103 ? 16.223 0.438 9.653 1.00 85.81 103 ILE A O 1
ATOM 837 N N . ASN A 1 104 ? 16.659 0.707 7.451 1.00 82.69 104 ASN A N 1
ATOM 838 C CA . ASN A 1 104 ? 17.388 -0.542 7.282 1.00 82.69 104 ASN A CA 1
ATOM 839 C C . ASN A 1 104 ? 18.883 -0.249 7.390 1.00 82.69 104 ASN A C 1
ATOM 841 O O . ASN A 1 104 ? 19.382 0.720 6.811 1.00 82.69 104 ASN A O 1
ATOM 845 N N . PHE A 1 105 ? 19.607 -1.102 8.100 1.00 82.56 105 PHE A N 1
ATOM 846 C CA . PHE A 1 105 ? 21.060 -1.078 8.130 1.00 82.56 105 PHE A CA 1
ATOM 847 C C . PHE A 1 105 ? 21.610 -2.482 7.913 1.00 82.56 105 PHE A C 1
ATOM 849 O O . PHE A 1 105 ? 20.928 -3.491 8.086 1.00 82.56 105 PHE A O 1
ATOM 856 N N . LYS A 1 106 ? 22.863 -2.549 7.471 1.00 78.88 106 LYS A N 1
ATOM 857 C CA . LYS A 1 106 ? 23.503 -3.827 7.184 1.00 78.88 106 LYS A CA 1
ATOM 858 C C . LYS A 1 106 ? 23.702 -4.593 8.488 1.00 78.88 106 LYS A C 1
ATOM 860 O O . LYS A 1 106 ? 24.321 -4.062 9.409 1.00 78.88 106 LYS A O 1
ATOM 865 N N . CYS A 1 107 ? 23.218 -5.830 8.545 1.00 75.75 107 CYS A N 1
ATOM 866 C CA . CYS A 1 107 ? 23.443 -6.671 9.708 1.00 75.75 107 CYS A CA 1
ATOM 867 C C . CYS A 1 107 ? 24.941 -6.952 9.876 1.00 75.75 107 CYS A C 1
ATOM 869 O O . CYS A 1 107 ? 25.623 -7.370 8.937 1.00 75.75 107 CYS A O 1
ATOM 871 N N . GLU A 1 108 ? 25.461 -6.767 11.088 1.00 75.31 108 GLU A N 1
ATOM 872 C CA . GLU A 1 108 ? 26.865 -7.078 11.392 1.00 75.31 108 GLU A CA 1
ATOM 873 C C . GLU A 1 108 ? 27.138 -8.590 11.391 1.00 75.31 108 GLU A C 1
ATOM 875 O O . GLU A 1 108 ? 28.273 -9.025 11.203 1.00 75.31 108 GLU A O 1
ATOM 880 N N . LYS A 1 109 ? 26.097 -9.409 11.589 1.00 75.94 109 LYS A N 1
ATOM 881 C CA . LYS A 1 109 ? 26.211 -10.864 11.762 1.00 75.94 109 LYS A CA 1
ATOM 882 C C . LYS A 1 109 ? 26.056 -11.650 10.464 1.00 75.94 109 LYS A C 1
ATOM 884 O O . LYS A 1 109 ? 26.453 -12.813 10.424 1.00 75.94 109 LYS A O 1
ATOM 889 N N . CYS A 1 110 ? 25.475 -11.068 9.413 1.00 69.38 110 CYS A N 1
ATOM 890 C CA . CYS A 1 110 ? 25.306 -11.766 8.144 1.00 69.38 110 CYS A CA 1
ATOM 891 C C . CYS A 1 110 ? 25.319 -10.820 6.935 1.00 69.38 110 CYS A C 1
ATOM 893 O O . CYS A 1 110 ? 24.854 -9.689 6.996 1.00 69.38 110 CYS A O 1
ATOM 895 N N . ALA A 1 111 ? 25.856 -11.293 5.805 1.00 68.00 111 ALA A N 1
ATOM 896 C CA . ALA A 1 111 ? 26.034 -10.473 4.603 1.00 68.00 111 ALA A CA 1
ATOM 897 C C . ALA A 1 111 ? 24.735 -10.214 3.817 1.00 68.00 111 ALA A C 1
ATOM 899 O O . ALA A 1 111 ? 24.717 -9.329 2.964 1.00 68.00 111 ALA A O 1
ATOM 900 N N . THR A 1 112 ? 23.683 -10.996 4.073 1.00 67.38 112 THR A N 1
ATOM 901 C CA . THR A 1 112 ? 22.437 -11.021 3.286 1.00 67.38 112 THR A CA 1
ATOM 902 C C . THR A 1 112 ? 21.221 -10.479 4.030 1.00 67.38 112 THR A C 1
ATOM 904 O O . THR A 1 112 ? 20.155 -10.378 3.435 1.00 67.38 112 THR A O 1
ATOM 907 N N . CYS A 1 113 ? 21.349 -10.187 5.322 1.00 67.56 113 CYS A N 1
ATOM 908 C CA . CYS A 1 113 ? 20.266 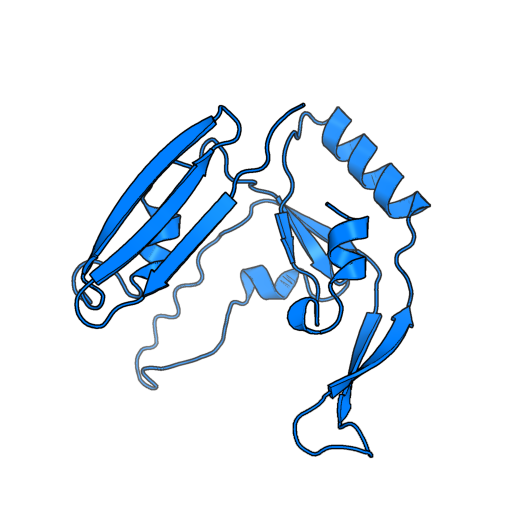-9.688 6.156 1.00 67.56 113 CYS A CA 1
ATOM 909 C C . CYS A 1 113 ? 20.437 -8.192 6.399 1.00 67.56 113 CYS A C 1
ATOM 911 O O . CYS A 1 113 ? 21.545 -7.679 6.579 1.00 67.56 113 CYS A O 1
ATOM 913 N N . GLU A 1 114 ? 19.306 -7.505 6.403 1.00 78.19 114 GLU A N 1
ATOM 914 C CA . GLU A 1 114 ? 19.193 -6.125 6.841 1.00 78.19 114 GLU A CA 1
ATOM 915 C C . GLU A 1 114 ? 18.566 -6.149 8.231 1.00 78.19 114 GLU A C 1
ATOM 917 O O . GLU A 1 114 ? 17.532 -6.786 8.439 1.00 78.19 114 GLU A O 1
ATOM 922 N N . ASP A 1 115 ? 19.221 -5.493 9.180 1.00 82.06 115 ASP A N 1
ATOM 923 C CA . ASP A 1 115 ? 18.633 -5.219 10.480 1.00 82.06 115 ASP A CA 1
ATOM 924 C C . ASP A 1 115 ? 17.828 -3.919 10.398 1.00 82.06 115 ASP A C 1
ATOM 926 O O . ASP A 1 115 ? 18.040 -3.064 9.531 1.00 82.06 115 ASP A O 1
ATOM 930 N N . ILE A 1 116 ? 16.875 -3.781 11.313 1.00 85.88 116 ILE A N 1
ATOM 931 C CA . ILE A 1 116 ? 15.891 -2.705 11.291 1.00 85.88 116 ILE A CA 1
ATOM 932 C C . ILE A 1 116 ? 16.027 -1.894 12.565 1.00 85.88 116 ILE A C 1
ATOM 934 O O . ILE A 1 116 ? 16.051 -2.444 13.667 1.00 85.88 116 ILE A O 1
ATOM 938 N N . GLN A 1 117 ? 16.058 -0.573 12.422 1.00 87.19 117 GLN A N 1
ATOM 939 C CA . GLN A 1 117 ? 15.913 0.339 13.545 1.00 87.19 117 GLN A CA 1
ATOM 940 C C . GLN A 1 117 ? 14.663 1.190 13.350 1.00 87.19 117 GLN A C 1
ATOM 942 O O . GLN A 1 117 ? 14.507 1.897 12.353 1.00 87.19 117 GLN A O 1
ATOM 947 N N . ILE A 1 118 ? 13.775 1.141 14.340 1.00 90.31 118 ILE A N 1
ATOM 948 C CA . ILE A 1 118 ? 12.583 1.981 14.378 1.00 90.31 118 ILE A CA 1
ATOM 949 C C . ILE A 1 118 ? 12.974 3.293 15.055 1.00 90.31 118 ILE A C 1
ATOM 951 O O . ILE A 1 118 ? 13.149 3.345 16.271 1.00 90.31 118 ILE A O 1
ATOM 955 N N . LEU A 1 119 ? 13.137 4.351 14.263 1.00 88.44 119 LEU A N 1
ATOM 956 C CA . LEU A 1 119 ? 13.425 5.695 14.769 1.00 88.44 119 LEU A CA 1
ATOM 957 C C . LEU A 1 119 ? 12.161 6.370 15.301 1.00 88.44 119 LEU A C 1
ATOM 959 O O . LEU A 1 119 ? 12.230 7.181 16.224 1.00 88.44 119 LEU A O 1
ATOM 963 N N . LYS A 1 120 ? 11.004 6.040 14.717 1.00 89.88 120 LYS A N 1
ATOM 964 C CA . LYS A 1 120 ? 9.715 6.585 15.130 1.00 89.88 120 LYS A CA 1
ATOM 965 C C . LYS A 1 120 ? 8.578 5.602 14.882 1.00 89.88 120 LYS A C 1
ATOM 967 O O . LYS A 1 120 ? 8.386 5.141 13.756 1.00 89.88 120 LYS A O 1
ATOM 972 N N . GLN A 1 121 ? 7.832 5.317 15.948 1.00 92.56 121 GLN A N 1
ATOM 973 C CA . GLN A 1 121 ? 6.612 4.513 15.909 1.00 92.56 121 GLN A CA 1
ATOM 974 C C . GLN A 1 121 ? 5.438 5.302 15.327 1.00 92.56 121 GLN A C 1
ATOM 976 O O . GLN A 1 121 ? 5.414 6.531 15.408 1.00 92.56 121 GLN A O 1
ATOM 981 N N . ILE A 1 122 ? 4.464 4.581 14.771 1.00 91.94 122 ILE A N 1
ATOM 982 C CA . ILE A 1 122 ? 3.198 5.165 14.326 1.00 91.94 122 ILE A CA 1
ATOM 983 C C . ILE A 1 122 ? 2.440 5.709 15.540 1.00 91.94 122 ILE A C 1
ATOM 985 O O . ILE A 1 122 ? 2.244 5.007 16.530 1.00 91.94 122 ILE A O 1
ATOM 989 N N . ASP A 1 123 ? 1.966 6.950 15.439 1.00 93.25 123 ASP A N 1
ATOM 990 C CA . ASP A 1 123 ? 0.962 7.478 16.358 1.00 93.25 123 ASP A CA 1
ATOM 991 C C . ASP A 1 123 ? -0.417 6.922 15.975 1.00 93.25 123 ASP A C 1
ATOM 993 O O . ASP A 1 123 ? -1.096 7.426 15.076 1.00 93.25 123 ASP A O 1
ATOM 997 N N . GLU A 1 124 ? -0.822 5.849 16.651 1.00 92.69 124 GLU A N 1
ATOM 998 C CA . GLU A 1 124 ? -2.107 5.191 16.410 1.00 92.69 124 GLU A CA 1
ATOM 999 C C . GLU A 1 124 ? -3.310 6.099 16.700 1.00 92.69 124 GLU A C 1
ATOM 1001 O O . GLU A 1 124 ? -4.353 5.961 16.058 1.00 92.69 124 GLU A O 1
ATOM 1006 N N . ALA A 1 125 ? -3.195 7.036 17.647 1.00 92.62 125 ALA A N 1
ATOM 1007 C CA . ALA A 1 125 ? -4.290 7.936 17.993 1.00 92.62 125 ALA A CA 1
ATOM 1008 C C . ALA A 1 125 ? -4.523 8.966 16.880 1.00 92.62 125 ALA A C 1
ATOM 1010 O O . ALA A 1 125 ? -5.671 9.192 16.475 1.00 92.62 125 ALA A O 1
ATOM 1011 N N . ALA A 1 126 ? -3.442 9.540 16.347 1.00 89.81 126 ALA A N 1
ATOM 1012 C CA . ALA A 1 126 ? -3.497 10.426 15.188 1.00 89.81 126 ALA A CA 1
ATOM 1013 C C . ALA A 1 126 ? -4.007 9.679 13.946 1.00 89.81 126 ALA A C 1
ATOM 1015 O O . ALA A 1 126 ? -4.988 10.102 13.333 1.00 89.81 126 ALA A O 1
ATOM 1016 N N . LEU A 1 127 ? -3.435 8.506 13.648 1.00 91.19 127 LEU A N 1
ATOM 1017 C CA . LEU A 1 127 ? -3.845 7.671 12.518 1.00 91.19 127 LEU A CA 1
ATOM 1018 C C . LEU A 1 127 ? -5.334 7.310 12.581 1.00 91.19 127 LEU A C 1
ATOM 1020 O O . LEU A 1 127 ? -6.061 7.443 11.597 1.00 91.19 127 LEU A O 1
ATOM 1024 N N . LYS A 1 128 ? -5.822 6.881 13.749 1.00 91.75 128 LYS A N 1
ATOM 1025 C CA . LYS A 1 128 ? -7.236 6.544 13.940 1.00 91.75 128 LYS A CA 1
ATOM 1026 C C . LYS A 1 128 ? -8.141 7.755 13.732 1.00 91.75 128 LYS A C 1
ATOM 1028 O O . LYS A 1 128 ? -9.222 7.604 13.164 1.00 91.75 128 LYS A O 1
ATOM 1033 N N . SER A 1 129 ? -7.712 8.934 14.174 1.00 91.12 129 SER A N 1
ATOM 1034 C CA . SER A 1 129 ? -8.454 10.180 13.966 1.00 91.12 129 SER A CA 1
ATOM 1035 C C . SER A 1 129 ? -8.579 10.498 12.474 1.00 91.12 129 SER A C 1
ATOM 1037 O O . SER A 1 129 ? -9.687 10.752 11.996 1.00 91.12 129 SER A O 1
ATOM 1039 N N . ASP A 1 130 ? -7.488 10.365 11.719 1.00 88.38 130 ASP A N 1
ATOM 1040 C CA . ASP A 1 130 ? -7.487 10.561 10.267 1.00 88.38 130 ASP A CA 1
ATOM 1041 C C . ASP A 1 130 ? -8.397 9.550 9.556 1.00 88.38 130 ASP A C 1
ATOM 1043 O O . ASP A 1 130 ? -9.246 9.928 8.747 1.00 88.38 130 ASP A O 1
ATOM 1047 N N . LEU A 1 131 ? -8.302 8.265 9.909 1.00 88.12 131 LEU A N 1
ATOM 1048 C CA . LEU A 1 131 ? -9.139 7.212 9.325 1.00 88.12 131 LEU A CA 1
ATOM 1049 C C . LEU A 1 131 ? -10.633 7.422 9.613 1.00 88.12 131 LEU A C 1
ATOM 1051 O O . LEU A 1 131 ? -11.472 7.156 8.748 1.00 88.12 131 LEU A O 1
ATOM 1055 N N . VAL A 1 132 ? -10.991 7.922 10.802 1.00 90.75 132 VAL A N 1
ATOM 1056 C CA . VAL A 1 132 ? -12.379 8.281 11.138 1.00 90.75 132 VAL A CA 1
ATOM 1057 C C . VAL A 1 132 ? -12.872 9.428 10.259 1.00 90.75 132 VAL A C 1
ATOM 1059 O O . VAL A 1 132 ? -13.986 9.348 9.738 1.00 90.75 132 VAL A O 1
ATOM 1062 N N . LEU A 1 133 ? -12.051 10.459 10.041 1.00 87.81 133 LEU A N 1
ATOM 1063 C CA . LEU A 1 133 ? -12.391 11.574 9.153 1.00 87.81 133 LEU A CA 1
ATOM 1064 C C . LEU A 1 133 ? -12.577 11.106 7.707 1.00 87.81 133 LEU A C 1
ATOM 1066 O O . LEU A 1 133 ? -13.540 11.501 7.050 1.00 87.81 133 LEU A O 1
ATOM 1070 N N . LEU A 1 134 ? -11.702 10.228 7.217 1.00 83.69 134 LEU A N 1
ATOM 1071 C CA . LEU A 1 134 ? -11.819 9.652 5.878 1.00 83.69 134 LEU A CA 1
ATOM 1072 C C . LEU A 1 134 ? -13.088 8.818 5.722 1.00 83.69 134 LEU A C 1
ATOM 1074 O O . LEU A 1 134 ? -13.812 8.955 4.735 1.00 83.69 134 LEU A O 1
ATOM 1078 N N . LYS A 1 135 ? -13.410 8.009 6.729 1.00 84.94 135 LYS A N 1
ATOM 1079 C CA . LYS A 1 135 ? -14.650 7.238 6.737 1.00 84.94 135 LYS A CA 1
ATOM 1080 C C . LYS A 1 135 ? -15.883 8.143 6.758 1.00 84.94 135 LYS A C 1
ATOM 1082 O O . LYS A 1 135 ? -16.843 7.869 6.043 1.00 84.94 135 LYS A O 1
ATOM 1087 N N . ALA A 1 136 ? -15.853 9.237 7.522 1.00 87.31 136 ALA A N 1
ATOM 1088 C CA . ALA A 1 136 ? -16.932 10.228 7.564 1.00 87.31 136 ALA A CA 1
ATOM 1089 C C . ALA A 1 136 ? -17.118 10.961 6.224 1.00 87.31 136 ALA A C 1
ATOM 1091 O O . ALA A 1 136 ? -18.245 11.277 5.852 1.00 87.31 136 ALA A O 1
ATOM 1092 N N . LYS A 1 137 ? -16.035 11.163 5.462 1.00 82.62 137 LYS A N 1
ATOM 1093 C CA . LYS A 1 137 ? -16.075 11.667 4.078 1.00 82.62 137 LYS A CA 1
ATOM 1094 C C . LYS A 1 137 ? -16.607 10.641 3.060 1.00 82.62 137 LYS A C 1
ATOM 1096 O O . LYS A 1 137 ? -16.772 10.984 1.894 1.00 82.62 137 LYS A O 1
ATOM 1101 N N . GLY A 1 138 ? -16.900 9.407 3.482 1.00 79.44 138 GLY A N 1
ATOM 1102 C CA . GLY A 1 138 ? -17.474 8.352 2.640 1.00 79.44 138 GLY A CA 1
ATOM 1103 C C . GLY A 1 138 ? -16.456 7.383 2.034 1.00 79.44 138 GLY A C 1
ATOM 1104 O O . GLY A 1 138 ? -16.825 6.557 1.198 1.00 79.44 138 GLY A O 1
ATOM 1105 N N . PHE A 1 139 ? -15.186 7.444 2.443 1.00 77.12 139 PHE A N 1
ATOM 1106 C CA . PHE A 1 139 ? -14.153 6.552 1.919 1.00 77.12 139 PHE A CA 1
ATOM 1107 C C . PHE A 1 139 ? -14.212 5.174 2.592 1.00 77.12 139 PHE A C 1
ATOM 1109 O O . PHE A 1 139 ? -14.208 5.057 3.817 1.00 77.12 139 PHE A O 1
ATOM 1116 N N . ASN A 1 140 ? -14.266 4.118 1.773 1.00 72.62 140 ASN A N 1
ATOM 1117 C CA . ASN A 1 140 ? -14.468 2.732 2.225 1.00 72.62 140 ASN A CA 1
ATOM 1118 C C . ASN A 1 140 ? -13.266 1.811 1.977 1.00 72.62 140 ASN A C 1
ATOM 1120 O O . ASN A 1 140 ? -13.276 0.651 2.392 1.00 72.62 140 ASN A O 1
ATOM 1124 N N . SER A 1 141 ? -12.240 2.313 1.299 1.00 72.94 141 SER A N 1
ATOM 1125 C CA . SER A 1 141 ? -10.983 1.619 1.062 1.00 72.94 141 SER A CA 1
ATOM 1126 C C . SER A 1 141 ? -9.832 2.612 1.201 1.00 72.94 141 SER A C 1
ATOM 1128 O O . SER A 1 141 ? -10.030 3.816 1.033 1.00 72.94 141 SER A O 1
ATOM 1130 N N . ILE A 1 142 ? -8.651 2.102 1.547 1.00 78.94 142 ILE A N 1
ATOM 1131 C CA . ILE A 1 142 ? -7.377 2.829 1.572 1.00 78.94 142 ILE A CA 1
ATOM 1132 C C . ILE A 1 142 ? -6.308 1.952 0.903 1.00 78.94 142 ILE A C 1
ATOM 1134 O O . ILE A 1 142 ? -6.464 0.728 0.869 1.00 78.94 142 ILE A O 1
ATOM 1138 N N . ALA A 1 143 ? -5.262 2.542 0.337 1.00 79.50 143 ALA A N 1
ATOM 1139 C CA . ALA A 1 143 ? -4.028 1.839 -0.004 1.00 79.50 143 ALA A CA 1
ATOM 1140 C C . ALA A 1 143 ? -2.915 2.300 0.949 1.00 79.50 143 ALA A C 1
ATOM 1142 O O . ALA A 1 143 ? -2.929 3.444 1.398 1.00 79.50 143 ALA A O 1
ATOM 1143 N N . VAL A 1 144 ? -1.987 1.411 1.290 1.00 83.25 144 VAL A N 1
ATOM 1144 C CA . VAL A 1 144 ? -0.887 1.680 2.228 1.00 83.25 144 VAL A CA 1
ATOM 1145 C C . VAL A 1 144 ? 0.413 1.338 1.515 1.00 83.25 144 VAL A C 1
ATOM 1147 O O . VAL A 1 144 ? 0.496 0.287 0.885 1.00 83.25 144 VAL A O 1
ATOM 1150 N N . ALA A 1 145 ? 1.375 2.256 1.551 1.00 82.44 145 ALA A N 1
ATOM 1151 C CA . ALA A 1 145 ? 2.701 2.073 0.979 1.00 82.44 145 ALA A CA 1
ATOM 1152 C C . ALA A 1 145 ? 3.725 2.774 1.877 1.00 82.44 145 ALA A C 1
ATOM 1154 O O . ALA A 1 145 ? 3.966 3.975 1.743 1.00 82.44 145 ALA A O 1
ATOM 1155 N N . LEU A 1 146 ? 4.302 2.035 2.825 1.00 84.25 146 LEU A N 1
ATOM 1156 C CA . LEU A 1 146 ? 5.282 2.586 3.763 1.00 84.25 146 LEU A CA 1
ATOM 1157 C C . LEU A 1 146 ? 6.716 2.238 3.347 1.00 84.25 146 LEU A C 1
ATOM 1159 O O . LEU A 1 146 ? 6.999 1.175 2.790 1.00 84.25 146 LEU A O 1
ATOM 1163 N N . MET A 1 147 ? 7.652 3.142 3.631 1.00 80.62 147 MET A N 1
ATOM 1164 C CA . MET A 1 147 ? 9.076 2.877 3.431 1.00 80.62 147 MET A CA 1
ATOM 1165 C C . MET A 1 147 ? 9.518 1.679 4.278 1.00 80.62 147 MET A C 1
ATOM 1167 O O . MET A 1 147 ? 9.131 1.555 5.437 1.00 80.62 147 MET A O 1
ATOM 1171 N N . HIS A 1 148 ? 10.350 0.814 3.693 1.00 82.44 148 HIS A N 1
ATOM 1172 C CA . HIS A 1 148 ? 10.877 -0.396 4.341 1.00 82.44 148 HIS A CA 1
ATOM 1173 C C . HIS A 1 148 ? 9.813 -1.426 4.775 1.00 82.44 148 HIS A C 1
ATOM 1175 O O . HIS A 1 148 ? 10.113 -2.317 5.566 1.00 82.44 148 HIS A O 1
ATOM 1181 N N . TYR A 1 149 ? 8.593 -1.385 4.221 1.00 78.81 149 TYR A N 1
ATOM 1182 C CA . TYR A 1 149 ? 7.547 -2.360 4.568 1.00 78.81 149 TYR A CA 1
ATOM 1183 C C . TYR A 1 149 ? 7.977 -3.823 4.344 1.00 78.81 149 TYR A C 1
ATOM 1185 O O . TYR A 1 149 ? 7.573 -4.713 5.087 1.00 78.81 149 TYR A O 1
ATOM 1193 N N . TYR A 1 150 ? 8.824 -4.079 3.338 1.00 76.38 150 TYR A N 1
ATOM 1194 C CA . TYR A 1 150 ? 9.301 -5.423 2.999 1.00 76.38 150 TYR A CA 1
ATOM 1195 C C . TYR A 1 150 ? 10.209 -6.031 4.076 1.00 76.38 150 TYR A C 1
ATOM 1197 O O . TYR A 1 150 ? 10.304 -7.255 4.159 1.00 76.38 150 TYR A O 1
ATOM 1205 N N . THR A 1 151 ? 10.866 -5.201 4.894 1.00 79.06 151 THR A N 1
ATOM 1206 C CA . THR A 1 151 ? 11.631 -5.649 6.063 1.00 79.06 151 THR A CA 1
ATOM 1207 C C . THR A 1 151 ? 10.795 -5.584 7.340 1.00 79.06 151 THR A C 1
ATOM 1209 O O . THR A 1 151 ? 10.913 -6.480 8.173 1.00 79.06 151 THR A O 1
ATOM 1212 N N . TYR A 1 152 ? 9.922 -4.581 7.498 1.00 83.38 152 TYR A N 1
ATOM 1213 C CA . TYR A 1 152 ? 9.086 -4.399 8.691 1.00 83.38 152 TYR A CA 1
ATOM 1214 C C . TYR A 1 152 ? 7.598 -4.229 8.354 1.00 83.38 152 TYR A C 1
ATOM 1216 O O . TYR A 1 152 ? 7.096 -3.120 8.172 1.00 83.38 152 TYR A O 1
ATOM 1224 N N . VAL A 1 153 ? 6.869 -5.346 8.319 1.00 85.06 153 VAL A N 1
ATOM 1225 C CA . VAL A 1 153 ? 5.458 -5.377 7.885 1.00 85.06 153 VAL A CA 1
ATOM 1226 C C . VAL A 1 153 ? 4.486 -4.850 8.955 1.00 85.06 153 VAL A C 1
ATOM 1228 O O . VAL A 1 153 ? 3.380 -4.426 8.631 1.00 85.06 153 VAL A O 1
ATOM 1231 N N . GLU A 1 154 ? 4.882 -4.837 10.233 1.00 87.06 154 GLU A N 1
ATOM 1232 C CA . GLU A 1 154 ? 4.008 -4.477 11.367 1.00 87.06 154 GLU A CA 1
ATOM 1233 C C . GLU A 1 154 ? 3.335 -3.109 11.194 1.00 87.06 154 GLU A C 1
ATOM 1235 O O . GLU A 1 154 ? 2.141 -2.973 11.439 1.00 87.06 154 GLU A O 1
ATOM 1240 N N . HIS A 1 155 ? 4.062 -2.104 10.697 1.00 87.38 155 HIS A N 1
ATOM 1241 C CA . HIS A 1 155 ? 3.500 -0.768 10.472 1.00 87.38 155 HIS A CA 1
ATOM 1242 C C . HIS A 1 155 ? 2.400 -0.752 9.408 1.00 87.38 155 HIS A C 1
ATOM 1244 O O . HIS A 1 155 ? 1.417 -0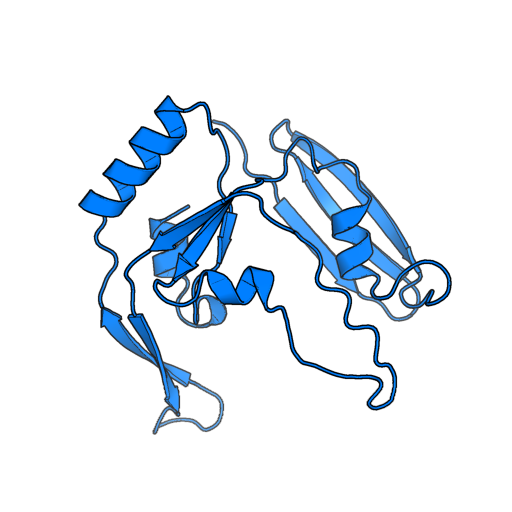.033 9.572 1.00 87.38 155 HIS A O 1
ATOM 1250 N N . GLU A 1 156 ? 2.504 -1.563 8.352 1.00 84.06 156 GLU A N 1
ATOM 1251 C CA . GLU A 1 156 ? 1.406 -1.687 7.388 1.00 84.06 156 GLU A CA 1
ATOM 1252 C C . GLU A 1 156 ? 0.197 -2.397 8.000 1.00 84.06 156 GLU A C 1
ATOM 1254 O O . GLU A 1 156 ? -0.934 -1.970 7.767 1.00 84.06 156 GLU A O 1
ATOM 1259 N N . PHE A 1 157 ? 0.416 -3.416 8.840 1.00 86.06 157 PHE A N 1
ATOM 1260 C CA . PHE A 1 157 ? -0.671 -4.085 9.559 1.00 86.06 157 PHE A CA 1
ATOM 1261 C C . PHE A 1 157 ? -1.381 -3.167 10.557 1.00 86.06 157 PHE A C 1
ATOM 1263 O O . PHE A 1 157 ? -2.600 -3.265 10.699 1.00 86.06 157 PHE A O 1
ATOM 1270 N N . THR A 1 158 ? -0.658 -2.260 11.217 1.00 87.31 158 THR A N 1
ATOM 1271 C CA . THR A 1 158 ? -1.255 -1.240 12.092 1.00 87.31 158 THR A CA 1
ATOM 1272 C C . THR A 1 158 ? -2.178 -0.299 11.314 1.00 87.31 158 THR A C 1
ATOM 1274 O O . THR A 1 158 ? -3.213 0.118 11.834 1.00 87.31 158 THR A O 1
ATOM 1277 N N . VAL A 1 159 ? -1.834 0.032 10.064 1.00 85.00 159 VAL A N 1
ATOM 1278 C CA . VAL A 1 159 ? -2.637 0.933 9.221 1.00 85.00 159 VAL A CA 1
ATOM 1279 C C . VAL A 1 159 ? -3.823 0.224 8.563 1.00 85.00 159 VAL A C 1
ATOM 1281 O O . VAL A 1 159 ? -4.897 0.825 8.457 1.00 85.00 159 VAL A O 1
ATOM 1284 N N . GLY A 1 160 ? -3.658 -1.023 8.102 1.00 72.12 160 GLY A N 1
ATOM 1285 C CA . GLY A 1 160 ? -4.645 -1.683 7.242 1.00 72.12 160 GLY A CA 1
ATOM 1286 C C . GLY A 1 160 ? -4.684 -3.193 7.310 1.00 72.12 160 GLY A C 1
ATOM 1287 O O . GLY A 1 160 ? -4.006 -3.837 6.481 1.00 72.12 160 GLY A O 1
#

pLDDT: mean 76.01, std 12.93, range [39.31, 93.25]

Secondary structure (DSSP, 8-state):
-PPPPEEEEEE-SSEEEEEEE-TTS-EEEEEEES--TTT-S-HHHHHHHHSS-GGGS-SEEEEETT-TTHHHH-----SSTT----------SEEEEE--EEEEEE-SS-SSPEEEEEEE---HHHHHHHHHHHHHTT----EEE-TTTTT-THHHHHH-

InterPro domains:
  IPR008040 Hydantoinase/oxoprolinase, N-terminal [PF05378] (6-50)
  IPR008040 Hydantoinase/oxoprolinase, N-terminal [PF05378] (63-159)
  IPR045079 Oxoprolinase-like [PTHR11365] (63-159)